Protein 1MVO (pdb70)

B-factor: mean 22.19, std 8.36, range [10.51, 57.64]

Sequence (121 aa):
MNKKILVVDDEESIVTLLQYNLERSGYDVITASDGEEALKKAETEKPDLIVLDVMLPKLDGIEVCKQLRQQKLMFPILMLLTAKDEEFDKVLGLELGADDYMTKPFSPREVNARVKAILRRS

Foldseek 3Di:
DAAEEEEEAQDVVVVVVVCVLVVVVPHHYDYDNALVVVLVCCVPVVGQEYEAEQQGPPAGRLRSLVVCVVVVHAHAYEYEYEPPPDDDVVSVVVSRYDYYDYPPDDSVVVVVVVVVSSVVD

InterPro domains:
  IPR001789 Signal transduction response regulator, receiver domain [PF00072] (5-114)
  IPR001789 Signal transduction response regulator, receiver domain [PS50110] (4-118)
  IPR001789 Signal transduction response regulator, receiver domain [SM00448] (3-114)
  IPR001867 OmpR/PhoB-type DNA-binding domain [PF00486] (159-233)
  IPR001867 OmpR/PhoB-type DNA-binding domain [PS51755] (136-235)
  IPR001867 OmpR/PhoB-type DNA-binding domain [SM00862] (157-233)
  IPR001867 OmpR/PhoB-type DNA-binding domain [cd00383] (144-233)
  IPR011006 CheY-like superfamily [SSF52172] (2-127)
  IPR016032 Signal transduction response regulator, C-terminal effector [SSF46894] (136-234)
  IPR036388 Winged helix-like DNA-binding domain superfamily [G3DSA:1.10.10.10] (127-239)
  IPR039420 Transcriptional regulatory protein WalR-like [PTHR48111] (4-237)

Solvent-accessible surface area: 6720 Å² total; per-residue (Å²): 155,81,107,58,0,0,0,0,1,73,40,80,86,37,19,93,44,1,57,130,29,0,86,184,59,38,34,68,14,38,36,3,60,17,0,48,61,1,18,122,60,0,59,76,84,114,6,50,0,0,0,0,5,16,129,14,61,156,42,52,0,55,56,1,1,98,59,3,105,142,81,181,50,177,14,31,5,0,2,0,11,44,76,117,47,113,36,83,123,112,53,0,136,107,8,35,6,74,24,28,1,82,36,126,37,55,69,204,56,2,36,59,77,0,136,37,6,32,205,159,108

Structure (mmCIF, N/CA/C/O backbone):
data_1MVO
#
_entry.id   1MVO
#
_cell.length_a   45.704
_cell.length_b   45.704
_cell.length_c   134.811
_cell.angle_alpha   90.00
_cell.angle_beta   90.00
_cell.angle_gamma   90.00
#
_symmetry.space_group_name_H-M   'P 41 21 2'
#
loop_
_entity.id
_entity.type
_entity.pdbx_description
1 polymer 'PhoP response regulator'
2 non-polymer 'MANGANESE (II) ION'
3 non-polymer 'SODIUM ION'
4 water water
#
loop_
_atom_site.group_PDB
_atom_site.id
_atom_site.type_symbol
_atom_site.label_atom_id
_atom_site.label_alt_id
_atom_site.label_comp_id
_atom_site.label_asym_id
_atom_site.label_entity_id
_atom_site.label_seq_id
_atom_site.pdbx_PDB_ins_code
_atom_site.Cartn_x
_atom_site.Cartn_y
_atom_site.Cartn_z
_atom_site.occupancy
_atom_site.B_iso_or_equiv
_atom_site.auth_seq_id
_atom_site.auth_comp_id
_atom_site.auth_asym_id
_atom_site.auth_atom_id
_atom_site.pdbx_PDB_model_num
ATOM 1 N N . MET A 1 2 ? 5.662 9.556 39.537 1.00 32.29 1 MET A N 1
ATOM 2 C CA . MET A 1 2 ? 6.656 9.581 40.675 1.00 31.55 1 MET A CA 1
ATOM 3 C C . MET A 1 2 ? 6.741 10.925 41.412 1.00 29.88 1 MET A C 1
ATOM 4 O O . MET A 1 2 ? 6.505 11.982 40.840 1.00 31.28 1 MET A O 1
ATOM 6 N N . ASN A 1 3 ? 6.963 10.845 42.721 1.00 27.74 2 ASN A N 1
ATOM 7 C CA . ASN A 1 3 ? 7.324 11.985 43.560 1.00 24.60 2 ASN A CA 1
ATOM 8 C C . ASN A 1 3 ? 8.360 12.972 43.028 1.00 22.68 2 ASN A C 1
ATOM 9 O O . ASN A 1 3 ? 9.377 12.601 42.467 1.00 22.77 2 ASN A O 1
ATOM 14 N N . LYS A 1 4 ? 8.076 14.239 43.260 1.00 20.08 3 LYS A N 1
ATOM 15 C CA . LYS A 1 4 ? 9.080 15.277 43.033 1.00 18.75 3 LYS A CA 1
ATOM 16 C C . LYS A 1 4 ? 10.127 15.163 44.130 1.00 18.19 3 LYS A C 1
ATOM 17 O O . LYS A 1 4 ? 9.821 14.761 45.248 1.00 18.67 3 LYS A O 1
ATOM 23 N N . LYS A 1 5 ? 11.370 15.543 43.823 1.00 16.49 4 LYS A N 1
ATOM 24 C CA . LYS A 1 5 ? 12.476 15.399 44.778 1.00 16.12 4 LYS A CA 1
ATOM 25 C C . LYS A 1 5 ? 12.955 16.777 45.238 1.00 15.24 4 LYS A C 1
ATOM 26 O O . LYS A 1 5 ? 13.225 17.637 44.432 1.00 16.16 4 LYS A O 1
ATOM 32 N N . ILE A 1 6 ? 13.006 16.976 46.527 1.00 13.25 5 ILE A N 1
ATOM 33 C CA . ILE A 1 6 ? 13.436 18.251 47.105 1.00 13.28 5 ILE A CA 1
ATOM 34 C C . ILE A 1 6 ? 14.761 18.082 47.838 1.00 12.47 5 ILE A C 1
ATOM 35 O O . ILE A 1 6 ? 14.903 17.184 48.673 1.00 13.49 5 ILE A O 1
ATOM 40 N N . LEU A 1 7 ? 15.733 18.960 47.528 1.00 11.91 6 LEU A N 1
ATOM 41 C CA . LEU A 1 7 ? 17.017 19.014 48.228 1.00 11.85 6 LEU A CA 1
ATOM 42 C C . LEU A 1 7 ? 16.873 20.094 49.331 1.00 12.19 6 LEU A C 1
ATOM 43 O O . LEU A 1 7 ? 16.584 21.252 49.022 1.00 13.22 6 LEU A O 1
ATOM 48 N N . VAL A 1 8 ? 17.011 19.685 50.566 1.00 12.13 7 VAL A N 1
ATOM 49 C CA . VAL A 1 8 ? 16.881 20.585 51.712 1.00 13.04 7 VAL A CA 1
ATOM 50 C C . VAL A 1 8 ? 18.246 20.810 52.284 1.00 13.45 7 VAL A C 1
ATOM 51 O O . VAL A 1 8 ? 18.951 19.850 52.624 1.00 13.75 7 VAL A O 1
ATOM 55 N N . VAL A 1 9 ? 18.613 22.099 52.453 1.00 12.44 8 VAL A N 1
ATOM 56 C CA . VAL A 1 9 ? 19.974 22.479 52.878 1.00 13.76 8 VAL A CA 1
ATOM 57 C C . VAL A 1 9 ? 19.968 23.502 53.997 1.00 14.00 8 VAL A C 1
ATOM 58 O O . VAL A 1 9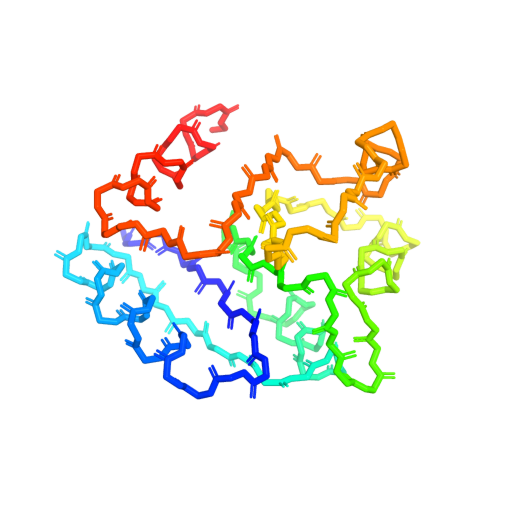 ? 19.503 24.618 53.818 1.00 14.27 8 VAL A O 1
ATOM 62 N N . ASP A 1 10 ? 20.402 23.082 55.190 1.00 14.31 9 ASP A N 1
ATOM 63 C CA . ASP A 1 10 ? 20.496 23.965 56.332 1.00 15.47 9 ASP A CA 1
ATOM 64 C C . ASP A 1 10 ? 21.538 23.359 57.266 1.00 16.09 9 ASP A C 1
ATOM 65 O O . ASP A 1 10 ? 21.648 22.167 57.347 1.00 16.54 9 ASP A O 1
ATOM 70 N N . ASP A 1 11 ? 22.299 24.197 57.951 1.00 16.90 10 ASP A N 1
ATOM 71 C CA . ASP A 1 11 ? 23.288 23.701 58.875 1.00 18.79 10 ASP A CA 1
ATOM 72 C C . ASP A 1 11 ? 22.721 23.371 60.259 1.00 19.84 10 ASP A C 1
ATOM 73 O O . ASP A 1 11 ? 23.433 22.782 61.095 1.00 21.89 10 ASP A O 1
ATOM 78 N N . GLU A 1 12 ? 21.455 23.697 60.495 1.00 19.89 11 GLU A N 1
ATOM 79 C CA . GLU A 1 12 ? 20.787 23.366 61.769 1.00 20.03 11 GLU A CA 1
ATOM 80 C C . GLU A 1 12 ? 20.072 22.045 61.567 1.00 20.52 11 GLU A C 1
ATOM 81 O O . GLU A 1 12 ? 19.114 21.943 60.781 1.00 19.80 11 GLU A O 1
ATOM 83 N N . GLU A 1 13 ? 20.488 21.037 62.314 1.00 20.59 12 GLU A N 1
ATOM 84 C CA . GLU A 1 13 ? 19.973 19.697 62.130 1.00 21.38 12 GLU A CA 1
ATOM 85 C C . GLU A 1 13 ? 18.465 19.646 62.366 1.00 21.05 12 GLU A C 1
ATOM 86 O O . GLU A 1 13 ? 17.713 18.979 61.649 1.00 21.46 12 GLU A O 1
ATOM 88 N N . SER A 1 14 ? 18.026 20.361 63.382 1.00 21.79 13 SER A N 1
ATOM 89 C CA . SER A 1 14 ? 16.622 20.424 63.727 1.00 22.38 13 SER A CA 1
ATOM 90 C C . SER A 1 14 ? 15.782 20.956 62.551 1.00 21.36 13 SER A C 1
ATOM 91 O O . SER A 1 14 ? 14.686 20.462 62.322 1.00 22.35 13 SER A O 1
ATOM 94 N N . ILE A 1 15 ? 16.284 21.937 61.798 1.00 20.44 14 ILE A N 1
ATOM 95 C CA . ILE A 1 15 ? 15.539 22.471 60.642 1.00 19.79 14 ILE A CA 1
ATOM 96 C C . ILE A 1 15 ? 15.453 21.423 59.535 1.00 18.74 14 ILE A C 1
ATOM 97 O O . ILE A 1 15 ? 14.410 21.215 58.911 1.00 18.42 14 ILE A O 1
ATOM 102 N N . VAL A 1 16 ? 16.551 20.731 59.290 1.00 18.00 15 VAL A N 1
ATOM 103 C CA . VAL A 1 16 ? 16.536 19.700 58.268 1.00 18.39 15 VAL A CA 1
ATOM 104 C C . VAL A 1 16 ? 15.578 18.575 58.629 1.00 18.89 15 VAL A C 1
ATOM 105 O O . VAL A 1 16 ? 14.841 18.130 57.793 1.00 18.27 15 VAL A O 1
ATOM 109 N N . THR A 1 17 ? 15.602 18.135 59.882 1.00 20.22 16 THR A N 1
ATOM 110 C CA . THR A 1 17 ? 14.723 17.058 60.332 1.00 22.29 16 THR A CA 1
ATOM 111 C C . THR A 1 17 ? 13.259 17.441 60.153 1.00 22.21 16 THR A C 1
ATOM 112 O O . THR A 1 17 ? 12.473 16.633 59.657 1.00 23.19 16 THR A O 1
ATOM 116 N N . LEU A 1 18 ? 12.917 18.668 60.538 1.00 22.90 17 LEU A N 1
ATOM 117 C CA . L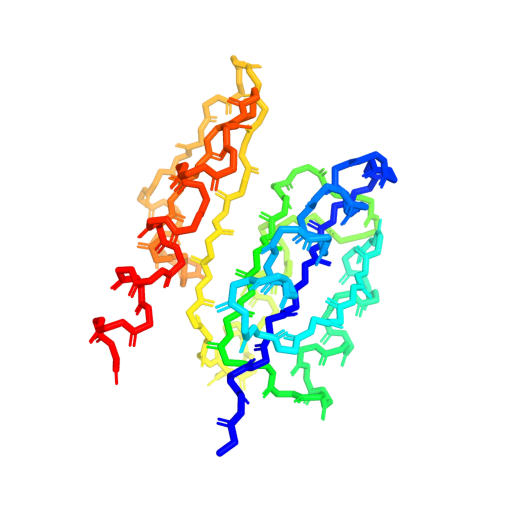EU A 1 18 ? 11.571 19.242 60.398 1.00 23.21 17 LEU A CA 1
ATOM 118 C C . LEU A 1 18 ? 11.095 19.234 58.949 1.00 22.52 17 LEU A C 1
ATOM 119 O O . LEU A 1 18 ? 9.998 18.752 58.629 1.00 23.71 17 LEU A O 1
ATOM 121 N N . LEU A 1 19 ? 11.947 19.749 58.076 1.00 20.66 18 LEU A N 1
ATOM 122 C CA . LEU A 1 19 ? 11.634 19.887 56.664 1.00 19.62 18 LEU A CA 1
ATOM 123 C C . LEU A 1 19 ? 11.481 18.513 56.048 1.00 18.92 18 LEU A C 1
ATOM 124 O O . LEU A 1 19 ? 10.547 18.251 55.311 1.00 19.56 18 LEU A O 1
ATOM 129 N N . GLN A 1 20 ? 12.385 17.615 56.365 1.00 18.25 19 GLN A N 1
ATOM 130 C CA . GLN A 1 20 ? 12.309 16.282 55.771 1.00 18.89 19 GLN A CA 1
ATOM 131 C C . GLN A 1 20 ? 11.026 15.585 56.209 1.00 19.36 19 GLN A C 1
ATOM 132 O O . GLN A 1 20 ? 10.334 14.990 55.378 1.00 18.95 19 GLN A O 1
ATOM 138 N N . TYR A 1 21 ? 10.720 15.641 57.502 1.00 19.96 20 TYR A N 1
ATOM 139 C CA . TYR A 1 21 ? 9.534 14.956 58.006 1.00 21.88 20 TYR A CA 1
ATOM 140 C C . TYR A 1 21 ? 8.270 15.442 57.318 1.00 21.42 20 TYR A C 1
ATOM 141 O O . TYR A 1 21 ? 7.481 14.658 56.816 1.00 21.67 20 TYR A O 1
ATOM 150 N N . ASN A 1 22 ? 8.090 16.751 57.286 1.00 21.35 21 ASN A N 1
ATOM 151 C CA . ASN A 1 22 ? 6.895 17.344 56.719 1.00 21.50 21 ASN A CA 1
ATOM 152 C C . ASN A 1 22 ? 6.794 17.202 55.203 1.00 20.74 21 ASN A C 1
ATOM 153 O O . ASN A 1 22 ? 5.723 16.908 54.680 1.00 21.96 21 ASN A O 1
ATOM 158 N N . LEU A 1 23 ? 7.897 17.361 54.467 1.00 19.01 22 LEU A N 1
ATOM 159 C CA . LEU A 1 23 ? 7.825 17.247 53.034 1.00 17.86 22 LEU A CA 1
ATOM 160 C C . LEU A 1 23 ? 7.618 15.792 52.624 1.00 18.28 22 LEU A C 1
ATOM 161 O O . LEU A 1 23 ? 6.941 15.507 51.663 1.00 18.41 22 LEU A O 1
ATOM 166 N N . GLU A 1 24 ? 8.217 14.869 53.341 1.00 18.84 23 GLU A N 1
ATOM 167 C CA . GLU A 1 24 ? 7.984 13.455 53.004 1.00 19.78 23 GLU A CA 1
ATOM 168 C C . GLU A 1 24 ? 6.509 13.116 53.254 1.00 21.33 23 GLU A C 1
ATOM 169 O O . GLU A 1 24 ? 5.880 12.422 52.453 1.00 21.36 23 GLU A O 1
ATOM 175 N N . ARG A 1 25 ? 5.964 13.638 54.339 1.00 21.94 24 ARG A N 1
ATOM 176 C CA . ARG A 1 25 ? 4.541 13.397 54.680 1.00 24.16 24 ARG A CA 1
ATOM 177 C C . ARG A 1 25 ? 3.637 13.941 53.589 1.00 23.97 24 ARG A C 1
ATOM 178 O O . ARG A 1 25 ? 2.563 13.361 53.269 1.00 24.90 24 ARG A O 1
ATOM 186 N N . SER A 1 26 ? 4.045 15.052 52.999 1.00 23.77 25 SER A N 1
ATOM 187 C CA . SER A 1 26 ? 3.291 15.677 51.914 1.00 23.55 25 SER A CA 1
ATOM 188 C C . SER A 1 26 ? 3.474 15.026 50.572 1.00 22.84 25 SER A C 1
ATOM 189 O O . SER A 1 26 ? 2.932 15.507 49.573 1.00 25.05 25 SER A O 1
ATOM 192 N N . GLY A 1 27 ? 4.286 13.972 50.527 1.00 21.54 26 GLY A N 1
ATOM 193 C CA . GLY A 1 27 ? 4.469 13.201 49.325 1.00 21.44 26 GLY A CA 1
ATOM 194 C C . GLY A 1 27 ? 5.628 13.537 48.414 1.00 21.05 26 GLY A C 1
ATOM 195 O O . GLY A 1 27 ? 5.603 13.202 47.225 1.00 22.45 26 GLY A O 1
ATOM 196 N N . TYR A 1 28 ? 6.653 14.181 48.972 1.00 18.91 27 TYR A N 1
ATOM 197 C CA . TYR A 1 28 ? 7.864 14.442 48.217 1.00 18.19 27 TYR A CA 1
ATOM 198 C C . TYR A 1 28 ? 8.969 13.487 48.624 1.00 17.95 27 TYR A C 1
ATOM 199 O O . TYR A 1 28 ? 8.946 12.957 49.736 1.00 19.62 27 TYR A O 1
ATOM 208 N N . ASP A 1 29 ? 9.920 13.244 47.733 1.00 18.17 28 ASP A N 1
ATOM 209 C CA . ASP A 1 29 ? 11.152 12.558 48.118 1.00 17.79 28 ASP A CA 1
ATOM 210 C C . ASP A 1 29 ? 12.071 13.693 48.568 1.00 17.71 28 ASP A C 1
ATOM 211 O O . ASP A 1 29 ? 12.063 14.778 47.954 1.00 18.17 28 ASP A O 1
ATOM 216 N N . VAL A 1 30 ? 12.839 13.443 49.609 1.00 16.17 29 VAL A N 1
ATOM 217 C CA . VAL A 1 30 ? 13.734 14.458 50.159 1.00 15.60 29 VAL A CA 1
ATOM 218 C C . VAL A 1 30 ? 15.146 13.918 50.284 1.00 15.58 29 VAL A C 1
ATOM 219 O O . VAL A 1 30 ? 15.367 12.807 50.781 1.00 17.48 29 VAL A O 1
ATOM 223 N N . ILE A 1 31 ? 16.086 14.742 49.840 1.00 15.17 30 ILE A N 1
ATOM 224 C CA . ILE A 1 31 ? 17.506 14.540 50.108 1.00 15.20 30 ILE A CA 1
ATOM 225 C C . ILE A 1 31 ? 18.008 15.793 50.831 1.00 14.89 30 ILE A C 1
ATOM 226 O O . ILE A 1 31 ? 17.386 16.859 50.727 1.00 14.73 30 ILE A O 1
ATOM 231 N N . THR A 1 32 ? 19.089 15.649 51.584 1.00 15.57 31 THR A N 1
ATOM 232 C CA . THR A 1 32 ? 19.550 16.731 52.455 1.00 15.77 31 THR A CA 1
ATOM 233 C C . THR A 1 32 ? 21.018 17.006 52.389 1.00 15.57 31 THR A C 1
ATOM 234 O O . THR A 1 32 ? 21.820 16.136 52.023 1.00 16.64 31 THR A O 1
ATOM 238 N N . ALA A 1 33 ? 21.358 18.233 52.750 1.00 14.73 32 ALA A N 1
ATOM 239 C CA . ALA A 1 33 ? 22.761 18.657 52.904 1.00 14.75 32 ALA A CA 1
ATOM 240 C C . ALA A 1 33 ? 22.884 19.628 54.057 1.00 14.39 32 ALA A C 1
ATOM 241 O O . ALA A 1 33 ? 21.948 20.356 54.401 1.00 14.85 32 ALA A O 1
ATOM 243 N N . SER A 1 34 ? 24.052 19.628 54.698 1.00 14.38 33 SER A N 1
ATOM 244 C CA . SER A 1 34 ? 24.251 20.452 55.870 1.00 15.03 33 SER A CA 1
ATOM 245 C C . SER A 1 34 ? 25.298 21.555 55.651 1.00 15.22 33 SER A C 1
ATOM 246 O O . SER A 1 34 ? 25.573 22.322 56.573 1.00 17.06 33 SER A O 1
ATOM 249 N N . ASP A 1 35 ? 25.848 21.646 54.456 1.00 15.58 34 ASP A N 1
ATOM 250 C CA . ASP A 1 35 ? 26.796 22.716 54.096 1.00 15.46 34 ASP A CA 1
ATOM 251 C C . ASP A 1 35 ? 26.717 22.936 52.601 1.00 14.42 34 ASP A C 1
ATOM 252 O O . ASP A 1 35 ? 26.123 22.127 51.876 1.00 13.86 34 ASP A O 1
ATOM 257 N N . GLY A 1 36 ? 27.288 24.032 52.117 1.00 14.31 35 GLY A N 1
ATOM 258 C CA . GLY A 1 36 ? 27.139 24.382 50.734 1.00 13.74 35 GLY A CA 1
ATOM 259 C C . GLY A 1 36 ? 27.901 23.547 49.739 1.00 14.29 35 GLY A C 1
ATOM 260 O O . GLY A 1 36 ? 27.510 23.463 48.565 1.00 14.70 35 GLY A O 1
ATOM 261 N N . GLU A 1 37 ? 29.017 22.948 50.173 1.00 15.53 36 GLU A N 1
ATOM 262 C CA . GLU A 1 37 ? 29.803 22.098 49.299 1.00 16.39 36 GLU A CA 1
ATOM 263 C C . GLU A 1 37 ? 28.979 20.835 48.971 1.00 15.60 36 GLU A C 1
ATOM 264 O O . GLU A 1 37 ? 28.857 20.454 47.817 1.00 16.33 36 GLU A O 1
ATOM 266 N N . GLU A 1 38 ? 28.429 20.225 50.009 1.00 15.81 37 GLU A N 1
ATOM 267 C CA . GLU A 1 38 ? 27.541 19.069 49.878 1.00 15.78 37 GLU A CA 1
ATOM 268 C C . GLU A 1 38 ? 26.309 19.456 49.040 1.00 15.74 37 GLU A C 1
ATOM 269 O O . GLU A 1 38 ? 25.837 18.693 48.194 1.00 16.62 37 GLU A O 1
ATOM 275 N N . ALA A 1 39 ? 25.750 20.622 49.309 1.00 14.92 38 ALA A N 1
ATOM 276 C CA . ALA A 1 39 ? 24.574 21.035 48.562 1.00 14.68 38 ALA A CA 1
ATOM 277 C C . ALA A 1 39 ? 24.843 21.140 47.085 1.00 15.15 38 ALA A C 1
ATOM 278 O O . ALA A 1 39 ? 24.058 20.699 46.280 1.00 15.67 38 ALA A O 1
ATOM 280 N N . LEU A 1 40 ? 25.950 21.774 46.712 1.00 16.04 39 LEU A N 1
ATOM 281 C CA . LEU A 1 40 ? 26.258 21.984 45.323 1.00 17.01 39 LEU A CA 1
ATOM 282 C C . LEU A 1 40 ? 26.483 20.670 44.608 1.00 18.13 39 LEU A C 1
ATOM 283 O O . LEU A 1 40 ? 26.065 20.501 43.480 1.00 18.66 39 LEU A O 1
ATOM 288 N N . LYS A 1 41 ? 27.131 19.734 45.288 1.00 18.20 40 LYS A N 1
ATOM 289 C CA . LYS A 1 41 ? 27.412 18.436 44.729 1.00 19.98 40 LYS A CA 1
ATOM 290 C C . LYS A 1 41 ? 26.118 17.681 44.511 1.00 19.24 40 LYS A C 1
ATOM 291 O O . LYS A 1 41 ? 25.913 17.156 43.429 1.00 20.50 40 LYS A O 1
ATOM 297 N N . LYS A 1 42 ? 25.246 17.666 45.520 1.0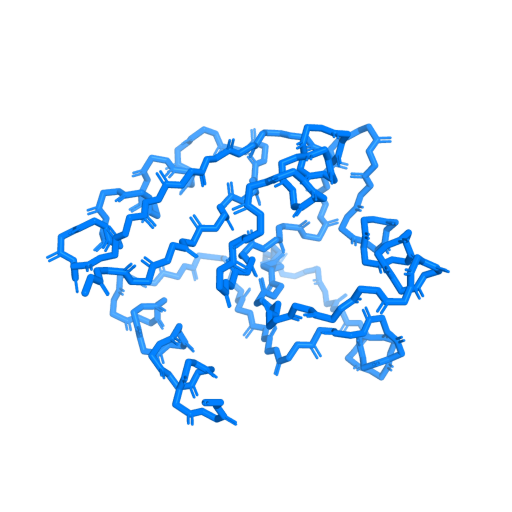0 17.97 41 LYS A N 1
ATOM 298 C CA . LYS A 1 42 ? 23.943 16.979 45.373 1.00 18.06 41 LYS A CA 1
ATOM 299 C C . LYS A 1 42 ? 23.084 17.596 44.291 1.00 18.67 41 LYS A C 1
ATOM 300 O O . LYS A 1 42 ? 22.384 16.858 43.623 1.00 19.30 41 LYS A O 1
ATOM 306 N N . ALA A 1 43 ? 23.111 18.918 44.110 1.00 19.27 42 ALA A N 1
ATOM 307 C CA . ALA A 1 43 ? 22.303 19.586 43.098 1.00 20.05 42 ALA A CA 1
ATOM 308 C C . ALA A 1 43 ? 22.789 19.136 41.741 1.00 22.39 42 ALA A C 1
ATOM 309 O O . ALA A 1 43 ? 21.995 18.728 40.890 1.00 23.86 42 ALA A O 1
ATOM 311 N N . GLU A 1 44 ? 24.097 19.193 41.554 1.00 23.60 43 GLU A N 1
ATOM 312 C CA . GLU A 1 44 ? 24.717 18.870 40.278 1.00 25.75 43 GLU A CA 1
ATOM 313 C C . GLU A 1 44 ? 24.466 17.407 39.917 1.00 26.97 43 GLU A C 1
ATOM 314 O O . GLU A 1 44 ? 24.233 17.098 38.747 1.00 29.75 43 GLU A O 1
ATOM 320 N N . THR A 1 45 ? 24.476 16.522 40.907 1.00 28.04 44 THR A N 1
ATOM 321 C CA . THR A 1 45 ? 24.365 15.076 40.677 1.00 28.29 44 THR A CA 1
ATOM 322 C C . THR A 1 45 ? 22.966 14.441 40.713 1.00 28.52 44 THR A C 1
ATOM 323 O O . THR A 1 45 ? 22.640 13.616 39.849 1.00 29.37 44 THR A O 1
ATOM 327 N N . GLU A 1 46 ? 22.156 14.813 41.704 1.00 27.81 45 GLU A N 1
ATOM 328 C CA . GLU A 1 46 ? 20.856 14.182 41.930 1.00 27.21 45 GLU A CA 1
ATOM 329 C C . GLU A 1 46 ? 19.713 14.918 41.203 1.00 26.13 45 GLU A C 1
ATOM 330 O O . GLU A 1 46 ? 18.593 14.409 41.142 1.00 26.40 45 GLU A O 1
ATOM 336 N N . LYS A 1 47 ? 19.995 16.083 40.643 1.00 25.55 46 LYS A N 1
ATOM 337 C CA . LYS A 1 47 ? 19.034 16.904 39.924 1.00 24.95 46 LYS A CA 1
ATOM 338 C C . LYS A 1 47 ? 17.655 16.974 40.579 1.00 23.09 46 LYS A C 1
ATOM 339 O O . LYS A 1 47 ? 16.651 16.465 40.086 1.00 23.85 46 LYS A O 1
ATOM 345 N N . PRO A 1 48 ? 17.614 17.604 41.733 1.00 20.23 47 PRO A N 1
ATOM 346 C CA . PRO A 1 48 ? 16.357 17.753 42.446 1.00 18.17 47 PRO A CA 1
ATOM 347 C C . PRO A 1 48 ? 15.428 18.658 41.665 1.00 16.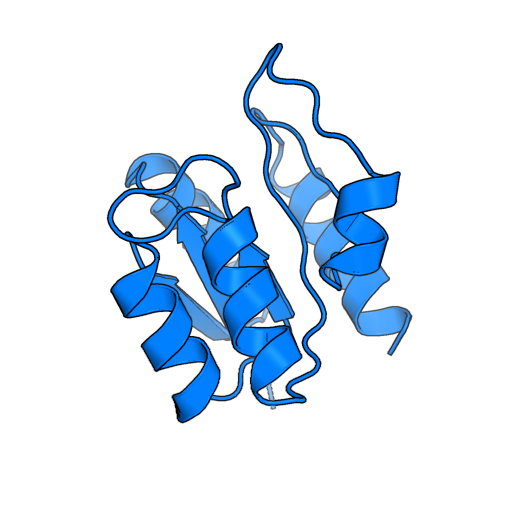93 47 PRO A C 1
ATOM 348 O O . PRO A 1 48 ? 15.836 19.462 40.820 1.00 17.88 47 PRO A O 1
ATOM 352 N N . ASP A 1 49 ? 14.137 18.532 41.936 1.00 14.87 48 ASP A N 1
ATOM 353 C CA . ASP A 1 49 ? 13.146 19.375 41.311 1.00 15.54 48 ASP A CA 1
ATOM 354 C C . ASP A 1 49 ? 13.057 20.760 41.975 1.00 15.07 48 ASP A C 1
ATOM 355 O O . ASP A 1 49 ? 12.522 21.677 41.395 1.00 17.29 48 ASP A O 1
ATOM 360 N N . LEU A 1 50 ? 13.516 20.882 43.227 1.00 13.93 49 LEU A N 1
ATOM 361 C CA . LEU A 1 50 ? 13.479 22.145 43.942 1.00 13.05 49 LEU A CA 1
ATOM 362 C C . LEU A 1 50 ? 14.535 22.061 45.034 1.00 12.22 49 LEU A C 1
ATOM 363 O O . LEU A 1 50 ? 14.793 20.979 45.588 1.00 12.64 49 LEU A O 1
ATOM 368 N N . ILE A 1 51 ? 15.176 23.200 45.315 1.00 10.73 50 ILE A N 1
ATOM 369 C CA . ILE A 1 51 ? 16.139 23.320 46.377 1.00 11.23 50 ILE A CA 1
ATOM 370 C C . ILE A 1 51 ? 15.648 24.337 47.424 1.00 10.77 50 ILE A C 1
ATOM 371 O O . ILE A 1 51 ? 15.269 25.433 47.068 1.00 11.20 50 ILE A O 1
ATOM 376 N N . VAL A 1 52 ? 15.595 23.910 48.678 1.00 11.01 51 VAL A N 1
ATOM 377 C CA . VAL A 1 52 ? 15.310 24.776 49.818 1.00 11.30 51 VAL A CA 1
ATOM 378 C C . VAL A 1 52 ? 16.671 25.038 50.426 1.00 11.76 51 VAL A C 1
ATOM 379 O O . VAL A 1 52 ? 17.324 24.112 50.918 1.00 12.70 51 VAL A O 1
ATOM 383 N N . LEU A 1 53 ? 17.101 26.292 50.389 1.00 11.81 52 LEU A N 1
ATOM 384 C CA . LEU A 1 53 ? 18.485 26.659 50.659 1.00 12.27 52 LEU A CA 1
ATOM 385 C C . LEU A 1 53 ? 18.626 27.762 51.710 1.00 12.97 52 LEU A C 1
ATOM 386 O O . LEU A 1 53 ? 18.185 28.867 51.496 1.00 13.33 52 LEU A O 1
ATOM 391 N N . ASP A 1 54 ? 19.287 27.454 52.811 1.00 13.76 53 ASP A N 1
ATOM 392 C CA . ASP A 1 54 ? 19.616 28.430 53.860 1.00 14.22 53 ASP A CA 1
ATOM 393 C C . ASP A 1 54 ? 20.639 29.440 53.308 1.00 14.64 53 ASP A C 1
ATOM 394 O O . ASP A 1 54 ? 21.621 29.055 52.670 1.00 15.56 53 ASP A O 1
ATOM 399 N N . VAL A 1 55 ? 20.411 30.720 53.585 1.00 13.97 54 VAL A N 1
ATOM 400 C CA . VAL A 1 55 ? 21.288 31.785 53.133 1.00 15.59 54 VAL A CA 1
ATOM 401 C C . VAL A 1 55 ? 22.645 31.683 53.854 1.00 15.98 54 VAL A C 1
ATOM 402 O O . VAL A 1 55 ? 23.694 31.811 53.238 1.00 16.33 54 VAL A O 1
ATOM 406 N N . MET A 1 56 ? 22.649 31.606 55.194 1.00 18.24 55 MET A N 1
ATOM 407 C CA . MET A 1 56 ? 23.862 31.476 56.018 1.00 19.45 55 MET A CA 1
ATOM 408 C C . MET A 1 56 ? 24.150 29.985 56.216 1.00 20.00 55 MET A C 1
ATOM 409 O O . MET A 1 56 ? 23.510 29.318 57.047 1.00 23.25 55 MET A O 1
ATOM 414 N N . LEU A 1 57 ? 25.118 29.558 55.420 1.00 18.68 56 LEU A N 1
ATOM 415 C CA . LEU A 1 57 ? 25.576 28.162 55.320 1.00 18.92 56 LEU A CA 1
ATOM 416 C C . LEU A 1 57 ? 27.142 28.057 55.471 1.00 19.38 56 LEU A C 1
ATOM 417 O O . LEU A 1 57 ? 27.824 28.858 54.843 1.00 19.24 56 LEU A O 1
ATOM 422 N N . PRO A 1 58 ? 27.673 27.052 56.130 1.00 19.55 57 PRO A N 1
ATOM 423 C CA . PRO A 1 58 ? 29.118 26.820 56.102 1.00 20.14 57 PRO A CA 1
ATOM 424 C C . PRO A 1 58 ? 29.658 26.287 54.774 1.00 20.29 57 PRO A C 1
ATOM 425 O O . PRO A 1 58 ? 28.908 25.737 53.980 1.00 19.33 57 PRO A O 1
ATOM 429 N N . LYS A 1 59 ? 30.960 26.511 54.567 1.00 20.79 58 LYS A N 1
ATOM 430 C CA . LYS A 1 59 ? 31.783 26.072 53.433 1.00 20.40 58 LYS A CA 1
ATOM 431 C C . LYS A 1 59 ? 31.530 26.920 52.189 1.00 20.34 58 LYS A C 1
ATOM 432 O O . LYS A 1 59 ? 32.462 27.475 51.623 1.00 21.54 58 LYS A O 1
ATOM 438 N N . LEU A 1 60 ? 30.283 26.935 51.730 1.00 17.97 59 LEU A N 1
ATOM 439 C CA . LEU A 1 60 ? 29.834 27.797 50.646 1.00 17.41 59 LEU A CA 1
ATOM 440 C C . LEU A 1 60 ? 28.506 28.301 51.146 1.00 16.63 59 LEU A C 1
ATOM 441 O O . LEU A 1 60 ? 27.628 27.488 51.509 1.00 16.12 59 LEU A O 1
ATOM 446 N N . ASP A 1 61 ? 28.302 29.616 51.188 1.00 14.96 60 ASP A N 1
ATOM 447 C CA . ASP A 1 61 ? 27.010 30.095 51.668 1.00 15.29 60 ASP A CA 1
ATOM 448 C C . ASP A 1 61 ? 25.962 30.011 50.566 1.00 14.94 60 ASP A C 1
ATOM 449 O O . ASP A 1 61 ? 26.262 29.608 49.433 1.00 14.23 60 ASP A O 1
ATOM 454 N N . GLY A 1 62 ? 24.744 30.375 50.904 1.00 14.17 61 GLY A N 1
ATOM 455 C CA . GLY A 1 62 ? 23.644 30.235 49.968 1.00 14.42 61 GLY A CA 1
ATOM 456 C C . GLY A 1 62 ? 23.908 31.059 48.688 1.00 14.81 61 GLY A C 1
ATOM 457 O O . GLY A 1 62 ? 23.620 30.614 47.559 1.00 14.43 61 GLY A O 1
ATOM 458 N N . ILE A 1 63 ? 24.435 32.264 48.839 1.00 14.84 62 ILE A N 1
ATOM 459 C CA . ILE A 1 63 ? 24.728 33.120 47.680 1.00 14.88 62 ILE A CA 1
ATOM 460 C C . ILE A 1 63 ? 25.712 32.397 46.781 1.00 13.87 62 ILE A C 1
ATOM 461 O O . ILE A 1 63 ? 25.565 32.349 45.557 1.00 13.79 62 ILE A O 1
ATOM 466 N N . GLU A 1 64 ? 26.716 31.793 47.388 1.00 12.76 63 GLU A N 1
ATOM 467 C CA . GLU A 1 64 ? 27.778 31.168 46.613 1.00 13.95 63 GLU A CA 1
ATOM 468 C C . GLU A 1 64 ? 27.269 29.924 45.890 1.00 12.90 63 GLU A C 1
ATOM 469 O O . GLU A 1 64 ? 27.646 29.687 44.757 1.00 13.08 63 GLU A O 1
ATOM 475 N N . VAL A 1 65 ? 26.457 29.125 46.563 1.00 12.33 64 VAL A N 1
ATOM 476 C CA . VAL A 1 65 ? 25.823 27.981 45.926 1.00 12.81 64 VAL A CA 1
ATOM 477 C C . VAL A 1 65 ? 25.035 28.425 44.700 1.00 12.23 64 VAL A C 1
ATOM 478 O O . VAL A 1 65 ? 25.213 27.857 43.612 1.00 12.92 64 VAL A O 1
ATOM 482 N N . CYS A 1 66 ? 24.182 29.434 44.833 1.00 12.41 65 CYS A N 1
ATOM 483 C CA . CYS A 1 66 ? 23.420 29.915 43.698 1.00 12.61 65 CYS A CA 1
ATOM 484 C C . CYS A 1 66 ? 24.330 30.421 42.599 1.00 13.10 65 CYS A C 1
ATOM 485 O O . CYS A 1 66 ? 24.079 30.194 41.417 1.00 14.18 65 CYS A O 1
ATOM 488 N N . LYS A 1 67 ? 25.365 31.157 42.983 1.00 12.84 66 LYS A N 1
ATOM 489 C CA . LYS A 1 67 ? 26.263 31.724 42.006 1.00 13.18 66 LYS A CA 1
ATOM 490 C C . LYS A 1 67 ? 26.928 30.636 41.197 1.00 13.28 66 LYS A C 1
ATOM 491 O O . LYS A 1 67 ? 27.034 30.776 39.969 1.00 14.78 66 LYS A O 1
ATOM 497 N N . GLN A 1 68 ? 27.383 29.560 41.848 1.00 13.22 67 GLN A N 1
ATOM 498 C CA . GLN A 1 68 ? 28.058 28.493 41.139 1.00 13.81 67 GLN A CA 1
ATOM 499 C C . GLN A 1 68 ? 27.097 27.740 40.244 1.00 14.30 67 GLN A C 1
ATOM 500 O O . GLN A 1 68 ? 27.481 27.318 39.145 1.00 15.52 67 GLN A O 1
ATOM 506 N N . LEU A 1 69 ? 25.870 27.544 40.703 1.00 12.64 68 LEU A N 1
ATOM 507 C CA . LEU A 1 69 ? 24.891 26.886 39.837 1.00 13.39 68 LEU A CA 1
ATOM 508 C C . LEU A 1 69 ? 24.657 27.718 38.588 1.00 13.83 68 LEU A C 1
ATOM 509 O O . LEU A 1 69 ? 24.626 27.186 37.477 1.00 14.35 68 LEU A O 1
ATOM 514 N N . ARG A 1 70 ? 24.511 29.030 38.764 1.00 14.74 69 ARG A N 1
ATOM 515 C CA . ARG A 1 70 ? 24.285 29.927 37.632 1.00 16.31 69 ARG A CA 1
ATOM 516 C C . ARG A 1 70 ? 25.454 29.915 36.637 1.00 16.87 69 ARG A C 1
ATOM 517 O O . ARG A 1 70 ? 25.267 29.905 35.398 1.00 17.08 69 ARG A O 1
ATOM 525 N N . GLN A 1 71 ? 26.672 29.886 37.169 1.00 16.51 70 GLN A N 1
ATOM 526 C CA . GLN A 1 71 ? 27.857 29.839 36.328 1.00 18.40 70 GLN A CA 1
ATOM 527 C C . GLN A 1 71 ? 27.881 28.574 35.458 1.00 18.36 70 GLN A C 1
ATOM 528 O O . GLN A 1 71 ? 28.374 28.616 34.313 1.00 21.42 70 GLN A O 1
ATOM 534 N N . GLN A 1 72 ? 27.345 27.472 35.983 1.00 17.45 71 GLN A N 1
ATOM 535 C CA . GLN A 1 72 ? 27.246 26.193 35.274 1.00 18.12 71 GLN A CA 1
ATOM 536 C C . GLN A 1 72 ? 26.033 26.128 34.334 1.00 17.72 71 GLN A C 1
ATOM 537 O O . GLN A 1 72 ? 25.798 25.111 33.668 1.00 17.74 71 GLN A O 1
ATOM 543 N N . LYS A 1 73 ? 25.273 27.208 34.293 1.00 16.89 72 LYS A N 1
ATOM 544 C CA . LYS A 1 73 ? 24.053 27.322 33.487 1.00 16.83 72 LYS A CA 1
ATOM 545 C C . LYS A 1 73 ? 22.937 26.448 33.996 1.00 15.53 72 LYS A C 1
ATOM 546 O O . LYS A 1 73 ? 21.992 26.166 33.259 1.00 15.91 72 LYS A O 1
ATOM 552 N N . LEU A 1 74 ? 22.998 26.071 35.273 1.00 14.67 73 LEU A N 1
ATOM 553 C CA . LEU A 1 74 ? 21.993 25.185 35.856 1.00 14.14 73 LEU A CA 1
ATOM 554 C C . LEU A 1 74 ? 20.875 26.042 36.418 1.00 14.53 73 LEU A C 1
ATOM 555 O O . LEU A 1 74 ? 21.141 27.060 37.067 1.00 15.90 73 LEU A O 1
ATOM 560 N N . MET A 1 75 ? 19.638 25.627 36.162 1.00 13.94 74 MET A N 1
ATOM 561 C CA . MET A 1 75 ? 18.470 26.347 36.624 1.00 15.03 74 MET A CA 1
ATOM 562 C C . MET A 1 75 ? 17.618 25.417 37.467 1.00 14.80 74 MET A C 1
ATOM 563 O O . MET A 1 75 ? 17.081 24.407 36.998 1.00 15.97 74 MET A O 1
ATOM 568 N N . PHE A 1 76 ? 17.480 25.794 38.739 1.00 13.54 75 PHE A N 1
ATOM 569 C CA . PHE A 1 76 ? 16.669 25.067 39.692 1.00 13.77 75 PHE A CA 1
ATOM 570 C C . PHE A 1 76 ? 15.698 26.037 40.305 1.00 13.54 75 PHE A C 1
ATOM 571 O O . PHE A 1 76 ? 16.042 27.200 40.556 1.00 14.53 75 PHE A O 1
ATOM 579 N N . PRO A 1 77 ? 14.508 25.567 40.611 1.00 13.68 76 PRO A N 1
ATOM 580 C CA . PRO A 1 77 ? 13.615 26.332 41.488 1.00 13.33 76 PRO A CA 1
ATOM 581 C C . PRO A 1 77 ? 14.234 26.349 42.890 1.00 12.85 76 PRO A C 1
ATOM 582 O O . PRO A 1 77 ? 14.615 25.288 43.416 1.00 13.85 76 PRO A O 1
ATOM 586 N N . ILE A 1 78 ? 14.382 27.532 43.464 1.00 11.95 77 ILE A N 1
ATOM 587 C CA . ILE A 1 78 ? 15.117 27.699 44.708 1.00 12.04 77 ILE A CA 1
ATOM 588 C C . ILE A 1 78 ? 14.271 28.499 45.664 1.00 12.33 77 ILE A C 1
ATOM 589 O O . ILE A 1 78 ? 13.830 29.620 45.329 1.00 12.26 77 ILE A O 1
ATOM 594 N N . LEU A 1 79 ? 14.037 27.926 46.846 1.00 11.44 78 LEU A N 1
ATOM 595 C CA . LEU A 1 79 ? 13.369 28.635 47.960 1.00 11.55 78 LEU A CA 1
ATOM 596 C C . LEU A 1 79 ? 14.467 28.972 48.961 1.00 11.29 78 LEU A C 1
ATOM 597 O O . LEU A 1 79 ? 15.053 28.072 49.560 1.00 11.74 78 LEU A O 1
ATOM 602 N N . MET A 1 80 ? 14.776 30.271 49.139 1.00 11.41 79 MET A N 1
ATOM 603 C CA . MET A 1 80 ? 15.821 30.675 50.075 1.00 12.19 79 MET A CA 1
ATOM 604 C C . MET A 1 80 ? 15.260 30.824 51.482 1.00 13.62 79 MET A C 1
ATOM 605 O O . MET A 1 80 ? 14.179 31.366 51.627 1.00 14.53 79 MET A O 1
ATOM 610 N N A LEU A 1 81 ? 15.991 30.368 52.495 0.50 12.92 80 LEU A N 1
ATOM 611 N N B LEU A 1 81 ? 15.991 30.368 52.495 0.50 12.92 80 LEU A N 1
ATOM 612 C CA A LEU A 1 81 ? 15.556 30.494 53.896 0.50 13.09 80 LEU A CA 1
ATOM 613 C CA B LEU A 1 81 ? 15.560 30.461 53.884 0.50 14.94 80 LEU A CA 1
ATOM 614 C C A LEU A 1 81 ? 16.404 31.528 54.582 0.50 13.95 80 LEU A C 1
ATOM 615 C C B LEU A 1 81 ? 16.404 31.528 54.582 0.50 13.95 80 LEU A C 1
ATOM 616 O O A LEU A 1 81 ? 17.625 31.454 54.533 0.50 14.35 80 LEU A O 1
ATOM 617 O O B LEU A 1 81 ? 17.625 31.454 54.533 0.50 14.35 80 LEU A O 1
ATOM 626 N N . THR A 1 82 ? 15.760 32.491 55.229 1.00 15.26 81 THR A N 1
ATOM 627 C CA . THR A 1 82 ? 16.505 33.535 55.948 1.00 17.39 81 THR A CA 1
ATOM 628 C C . THR A 1 82 ? 16.183 33.506 57.441 1.00 18.87 81 THR A C 1
ATOM 629 O O . THR A 1 82 ? 15.102 33.103 57.855 1.00 18.29 81 THR A O 1
ATOM 633 N N . ALA A 1 83 ? 17.125 33.966 58.238 1.00 19.86 82 ALA A N 1
ATOM 634 C CA . ALA A 1 83 ? 16.970 33.973 59.684 1.00 22.84 82 ALA A CA 1
ATOM 635 C C . ALA A 1 83 ? 16.212 35.195 60.117 1.00 25.84 82 ALA A C 1
ATOM 636 O O . ALA A 1 83 ? 16.093 36.150 59.369 1.00 25.76 82 ALA A O 1
ATOM 638 N N . LYS A 1 84 ? 15.763 35.188 61.369 1.00 28.52 83 LYS A N 1
ATOM 639 C CA . LYS A 1 84 ? 15.054 36.339 61.919 1.00 31.06 83 LYS A CA 1
ATOM 640 C C . LYS A 1 84 ? 15.964 37.546 61.901 1.00 32.18 83 LYS A C 1
ATOM 641 O O . LYS A 1 84 ? 17.139 37.457 62.257 1.00 33.74 83 LYS A O 1
ATOM 643 N N . ASP A 1 85 ? 15.434 38.678 61.464 1.00 34.31 84 ASP A N 1
ATOM 644 C CA . ASP A 1 85 ? 16.216 39.916 61.380 1.00 34.92 84 ASP A CA 1
ATOM 645 C C . ASP A 1 85 ? 17.533 39.835 60.590 1.00 34.97 84 ASP A C 1
ATOM 646 O O . ASP A 1 85 ? 18.509 40.495 60.941 1.00 36.23 84 ASP A O 1
ATOM 648 N N . GLU A 1 86 ? 17.583 38.982 59.566 1.00 33.70 85 GLU A N 1
ATOM 649 C CA . GLU A 1 86 ? 18.684 38.992 58.605 1.00 32.60 85 GLU A CA 1
ATOM 650 C C . GLU A 1 86 ? 18.003 39.216 57.274 1.00 31.09 85 GLU A C 1
ATOM 651 O O . GLU A 1 86 ? 17.696 38.262 56.554 1.00 31.57 85 GLU A O 1
ATOM 653 N N . GLU A 1 87 ? 17.742 40.477 56.948 1.00 29.36 86 GLU A N 1
ATOM 654 C CA . GLU A 1 87 ? 17.085 40.803 55.704 1.00 27.64 86 GLU A CA 1
ATOM 655 C C . GLU A 1 87 ? 18.002 40.456 54.540 1.00 26.01 86 GLU A C 1
ATOM 656 O O . GLU A 1 87 ? 19.216 40.623 54.618 1.00 26.7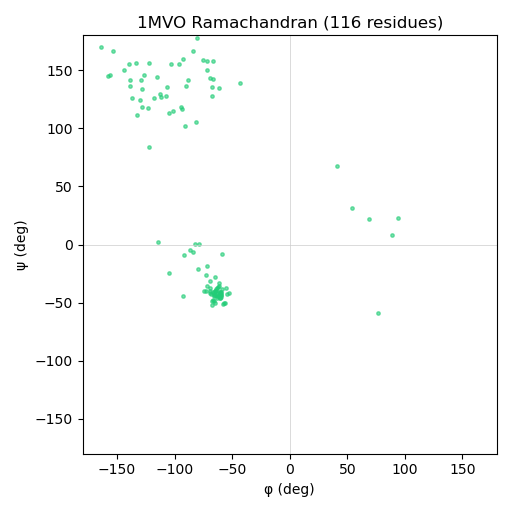3 86 GLU A O 1
ATOM 658 N N . PHE A 1 88 ? 17.383 39.958 53.476 1.00 22.95 87 PHE A N 1
ATOM 659 C CA . PHE A 1 88 ? 18.086 39.588 52.253 1.00 21.30 87 PHE A CA 1
ATOM 660 C C . PHE A 1 88 ? 17.671 40.457 51.096 1.00 19.75 87 PHE A C 1
ATOM 661 O O . PHE A 1 88 ? 16.501 40.804 50.945 1.00 21.66 87 PHE A O 1
ATOM 669 N N . ASP A 1 89 ? 18.626 40.768 50.232 1.00 17.36 88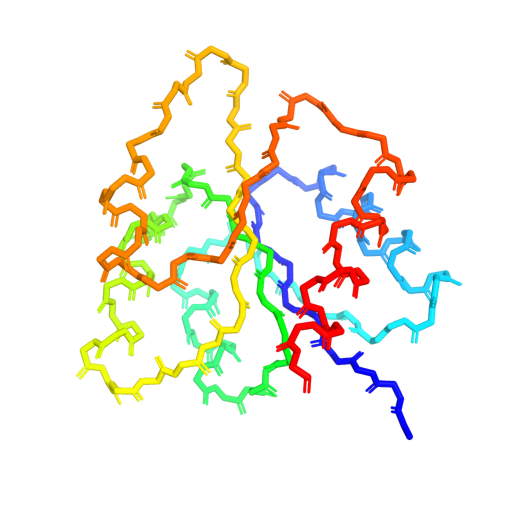 ASP A N 1
ATOM 670 C CA . ASP A 1 89 ? 18.368 41.598 49.070 1.00 16.33 88 ASP A CA 1
ATOM 671 C C . ASP A 1 89 ? 17.759 40.730 47.964 1.00 16.19 88 ASP A C 1
ATOM 672 O O . ASP A 1 89 ? 18.452 39.961 47.331 1.00 15.56 88 ASP A O 1
ATOM 677 N N . LYS A 1 90 ? 16.456 40.862 47.738 1.00 17.05 89 LYS A N 1
ATOM 678 C CA . LYS A 1 90 ? 15.759 40.055 46.731 1.00 17.36 89 LYS A CA 1
ATOM 679 C C . LYS A 1 90 ? 16.072 40.416 45.291 1.00 17.04 89 LYS A C 1
ATOM 680 O O . LYS A 1 90 ? 15.842 39.616 44.391 1.00 17.40 89 LYS A O 1
ATOM 686 N N . VAL A 1 91 ? 16.611 41.601 45.061 1.00 16.04 90 VAL A N 1
ATOM 687 C CA . VAL A 1 91 ? 17.045 41.949 43.731 1.00 16.75 90 VAL A CA 1
ATOM 688 C C . VAL A 1 91 ? 18.328 41.147 43.434 1.00 16.10 90 VAL A C 1
ATOM 689 O O . VAL A 1 91 ? 18.494 40.618 42.330 1.00 15.59 90 VAL A O 1
ATOM 693 N N . LEU A 1 92 ? 19.206 41.023 44.428 1.00 14.72 91 LEU A N 1
ATOM 694 C CA . LEU A 1 92 ? 20.370 40.139 44.316 1.00 14.00 91 LEU A CA 1
ATOM 695 C C . LEU A 1 92 ? 19.868 38.713 44.136 1.00 14.02 91 LEU A C 1
ATOM 696 O O . LEU A 1 92 ? 20.363 37.960 43.312 1.00 13.15 91 LEU A O 1
ATOM 701 N N . GLY A 1 93 ? 18.870 38.331 44.934 1.00 14.40 92 GLY A N 1
ATOM 702 C CA . GLY A 1 93 ? 18.307 37.000 44.823 1.00 15.24 92 GLY A CA 1
ATOM 703 C C . GLY A 1 93 ? 17.866 36.645 43.413 1.00 16.54 92 GLY A C 1
ATOM 704 O O . GLY A 1 93 ? 18.144 35.556 42.935 1.00 15.43 92 GLY A O 1
ATOM 705 N N . LEU A 1 94 ? 17.240 37.589 42.722 1.00 16.83 93 LEU A N 1
ATOM 706 C CA . LEU A 1 94 ? 16.817 37.327 41.358 1.00 17.70 93 LEU A CA 1
ATOM 707 C C . LEU A 1 94 ? 18.030 37.112 40.448 1.00 17.54 93 LEU A C 1
ATOM 708 O O . LEU A 1 94 ? 18.008 36.246 39.581 1.00 18.45 93 LEU A O 1
ATOM 713 N N . GLU A 1 95 ? 19.089 37.888 40.636 1.00 16.23 94 GLU A N 1
ATOM 714 C CA . GLU A 1 95 ? 20.339 37.690 39.887 1.00 16.63 94 GLU A CA 1
ATOM 715 C C . GLU A 1 95 ? 20.828 36.282 40.064 1.00 16.63 94 GLU A C 1
ATOM 716 O O . GLU A 1 95 ? 21.399 35.695 39.147 1.00 18.78 94 GLU A O 1
ATOM 722 N N . LEU A 1 96 ? 20.645 35.753 41.264 1.00 15.55 95 LEU A N 1
ATOM 723 C CA . LEU A 1 96 ? 21.174 34.441 41.651 1.00 15.94 95 LEU A CA 1
ATOM 724 C C . LEU A 1 96 ? 20.265 33.263 41.293 1.00 16.11 95 LEU A C 1
ATOM 725 O O . LEU A 1 96 ? 20.628 32.110 41.504 1.00 17.50 95 LEU A O 1
ATOM 730 N N . GLY A 1 97 ? 19.090 33.539 40.768 1.00 15.63 96 GLY A N 1
ATOM 731 C CA . GLY A 1 97 ? 18.164 32.467 40.479 1.00 15.90 96 GLY A CA 1
ATOM 732 C C . GLY A 1 97 ? 17.214 32.070 41.591 1.00 16.22 96 GLY A C 1
ATOM 733 O O . GLY A 1 97 ? 16.527 31.068 41.478 1.00 17.03 96 GLY A O 1
ATOM 734 N N . ALA A 1 98 ? 17.151 32.807 42.695 1.00 16.30 97 ALA A N 1
ATOM 735 C CA . ALA A 1 98 ? 16.174 32.442 43.721 1.00 16.73 97 ALA A CA 1
ATOM 736 C C . ALA A 1 98 ? 14.745 32.717 43.213 1.00 17.29 97 ALA A C 1
ATOM 737 O O . ALA A 1 98 ? 14.517 33.671 42.461 1.00 18.61 97 ALA A O 1
ATOM 739 N N . ASP A 1 99 ? 13.809 31.853 43.567 1.00 16.03 98 ASP A N 1
ATOM 740 C CA . ASP A 1 99 ? 12.433 31.977 43.138 1.00 17.41 98 ASP A CA 1
ATOM 741 C C . ASP A 1 99 ? 11.477 32.467 44.188 1.00 16.91 98 ASP A C 1
ATOM 742 O O . ASP A 1 99 ? 10.423 33.052 43.859 1.00 19.90 98 ASP A O 1
ATOM 747 N N . ASP A 1 100 ? 11.828 32.255 45.451 1.00 16.19 99 ASP A N 1
ATOM 748 C CA . ASP A 1 100 ? 10.989 32.637 46.555 1.00 15.65 99 ASP A CA 1
ATOM 749 C C . ASP A 1 100 ? 11.833 32.637 47.829 1.00 14.96 99 ASP A C 1
ATOM 750 O O . ASP A 1 100 ? 12.950 32.157 47.822 1.00 13.80 99 ASP A O 1
ATOM 755 N N . TYR A 1 101 ? 11.249 33.168 48.904 1.00 14.04 100 TYR A N 1
ATOM 756 C CA . TYR A 1 101 ? 11.915 33.405 50.167 1.00 13.71 100 TYR A CA 1
ATOM 757 C C . TYR A 1 101 ? 11.020 33.032 51.304 1.00 13.75 100 TYR A C 1
ATOM 758 O O . TYR A 1 101 ? 9.805 33.312 51.263 1.00 15.42 100 TYR A O 1
ATOM 767 N N . MET A 1 102 ? 11.602 32.441 52.338 1.00 13.83 101 MET A N 1
ATOM 768 C CA . MET A 1 102 ? 10.841 32.075 53.543 1.00 13.48 101 MET A CA 1
ATOM 769 C C . MET A 1 102 ? 11.713 32.414 54.740 1.00 15.15 101 MET A C 1
ATOM 770 O O . MET A 1 102 ? 12.890 32.119 54.757 1.00 15.45 101 MET A O 1
ATOM 775 N N . THR A 1 103 ? 11.124 33.003 55.756 1.00 15.46 102 THR A N 1
ATOM 776 C CA . THR A 1 103 ? 11.865 33.315 56.971 1.00 17.32 102 THR A CA 1
ATOM 777 C C . THR A 1 103 ? 11.672 32.251 58.016 1.00 18.05 102 THR A C 1
ATOM 778 O O . THR A 1 103 ? 10.663 31.564 58.054 1.00 18.09 102 THR A O 1
ATOM 782 N N . LYS A 1 104 ? 12.654 32.166 58.899 1.00 19.75 103 LYS A N 1
ATOM 783 C CA . LYS A 1 104 ? 12.659 31.221 60.009 1.00 21.95 103 LYS A CA 1
ATOM 784 C C . LYS A 1 104 ? 12.394 32.000 61.265 1.00 22.51 103 LYS A C 1
ATOM 785 O O . LYS A 1 104 ? 13.019 33.034 61.457 1.00 25.44 103 LYS A O 1
ATOM 791 N N . PRO A 1 105 ? 11.533 31.520 62.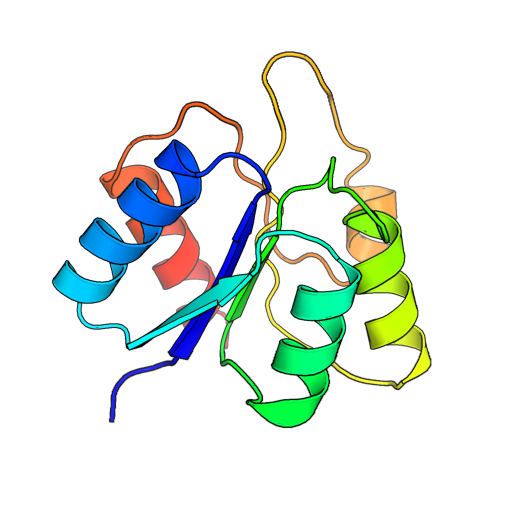152 1.00 22.10 104 PRO A N 1
ATOM 792 C CA . PRO A 1 105 ? 10.794 30.270 62.047 1.00 20.41 104 PRO A CA 1
ATOM 793 C C . PRO A 1 105 ? 9.617 30.288 61.081 1.00 18.83 104 PRO A C 1
ATOM 794 O O . PRO A 1 105 ? 9.037 31.316 60.787 1.00 19.01 104 PRO A O 1
ATOM 798 N N . PHE A 1 106 ? 9.247 29.093 60.658 1.00 17.70 105 PHE A N 1
ATOM 799 C CA . PHE A 1 106 ? 8.149 28.880 59.739 1.00 16.93 105 PHE A CA 1
ATOM 800 C C . PHE A 1 106 ? 7.358 27.650 60.164 1.00 17.15 105 PHE A C 1
ATOM 801 O O . PHE A 1 106 ? 7.903 26.706 60.734 1.00 18.86 105 PHE A O 1
ATOM 809 N N . SER A 1 107 ? 6.104 27.611 59.782 1.00 17.04 106 SER A N 1
ATOM 810 C CA . SER A 1 107 ? 5.257 26.508 60.110 1.00 16.92 106 SER A CA 1
ATOM 811 C C . SER A 1 107 ? 5.252 25.457 59.018 1.00 17.11 106 SER A C 1
ATOM 812 O O . SER A 1 107 ? 5.591 25.756 57.875 1.00 16.05 106 SER A O 1
ATOM 815 N N . PRO A 1 108 ? 4.854 24.226 59.338 1.00 16.74 107 PRO A N 1
ATOM 816 C CA . PRO A 1 108 ? 4.717 23.197 58.312 1.00 16.72 107 PRO A CA 1
ATOM 817 C C . PRO A 1 108 ? 3.823 23.618 57.163 1.00 16.45 107 PRO A C 1
ATOM 818 O O . PRO A 1 108 ? 4.128 23.349 56.027 1.00 15.50 107 PRO A O 1
ATOM 822 N N . ARG A 1 109 ? 2.700 24.258 57.451 1.00 15.68 108 ARG A N 1
ATOM 823 C CA . ARG A 1 109 ? 1.834 24.624 56.352 1.00 15.81 108 ARG A CA 1
ATOM 824 C C . ARG A 1 109 ? 2.435 25.720 55.470 1.00 14.39 108 ARG A C 1
ATOM 825 O O . ARG A 1 109 ? 2.179 25.763 54.264 1.00 14.95 108 ARG A O 1
ATOM 833 N N . GLU A 1 110 ? 3.226 26.608 56.061 1.00 13.61 109 GLU A N 1
ATOM 834 C CA . GLU A 1 110 ? 3.839 27.645 55.251 1.00 13.84 109 GLU A CA 1
ATOM 835 C C . GLU A 1 110 ? 4.803 27.022 54.265 1.00 13.16 109 GLU A C 1
ATOM 836 O O . GLU A 1 110 ? 4.784 27.329 53.103 1.00 14.05 109 GLU A O 1
ATOM 842 N N . VAL A 1 111 ? 5.690 26.163 54.733 1.00 13.84 110 VAL A N 1
ATOM 843 C CA . VAL A 1 111 ? 6.639 25.602 53.793 1.00 14.85 110 VAL A CA 1
ATOM 844 C C . VAL A 1 111 ? 5.947 24.748 52.736 1.00 15.40 110 VAL A C 1
ATOM 845 O O . VAL A 1 111 ? 6.302 24.820 51.567 1.00 15.22 110 VAL A O 1
ATOM 849 N N . ASN A 1 112 ? 4.951 23.968 53.140 1.00 15.96 111 ASN A N 1
ATOM 850 C CA . ASN A 1 112 ? 4.231 23.144 52.174 1.00 17.82 111 ASN A CA 1
ATOM 851 C C . ASN A 1 112 ? 3.598 24.046 51.102 1.00 17.16 111 ASN A C 1
ATOM 852 O O . ASN A 1 112 ? 3.673 23.775 49.916 1.00 16.77 111 ASN A O 1
ATOM 857 N N . ALA A 1 113 ? 3.032 25.164 51.517 1.00 16.40 112 ALA A N 1
ATOM 858 C CA . ALA A 1 113 ? 2.421 26.080 50.575 1.00 16.40 112 ALA A CA 1
ATOM 859 C C . ALA A 1 113 ? 3.418 26.702 49.631 1.00 15.75 112 ALA A C 1
ATOM 860 O O . ALA A 1 113 ? 3.139 26.873 48.445 1.00 17.40 112 ALA A O 1
ATOM 862 N N . ARG A 1 114 ? 4.562 27.119 50.151 1.00 14.34 113 ARG A N 1
ATOM 863 C CA . ARG A 1 114 ? 5.527 27.735 49.289 1.00 14.92 113 ARG A CA 1
ATOM 864 C C . ARG A 1 114 ? 6.105 26.759 48.284 1.00 15.52 113 ARG A C 1
ATOM 865 O O . ARG A 1 114 ? 6.306 27.114 47.136 1.00 16.86 113 ARG A O 1
ATOM 873 N N . VAL A 1 115 ? 6.388 25.547 48.720 1.00 15.27 114 VAL A N 1
ATOM 874 C CA . VAL A 1 115 ? 6.976 24.563 47.805 1.00 15.58 114 VAL A CA 1
ATOM 875 C C . VAL A 1 115 ? 5.956 24.220 46.704 1.00 17.27 114 VAL A C 1
ATOM 876 O O . VAL A 1 115 ? 6.284 24.175 45.519 1.00 18.34 114 VAL A O 1
ATOM 880 N N . LYS A 1 116 ? 4.707 24.061 47.110 1.00 18.50 115 LYS A N 1
ATOM 881 C CA . LYS A 1 116 ? 3.635 23.739 46.157 1.00 19.42 115 LYS A CA 1
ATOM 882 C C . LYS A 1 116 ? 3.505 24.840 45.107 1.00 20.22 115 LYS A C 1
ATOM 883 O O . LYS A 1 116 ? 3.398 24.567 43.907 1.00 20.34 115 LYS A O 1
ATOM 889 N N . ALA A 1 117 ? 3.497 26.096 45.548 1.00 19.84 116 ALA A N 1
ATOM 890 C CA . ALA A 1 117 ? 3.376 27.210 44.617 1.00 20.61 116 ALA A CA 1
ATOM 891 C C . ALA A 1 117 ? 4.536 27.276 43.640 1.00 20.94 116 ALA A C 1
ATOM 892 O O . ALA A 1 117 ? 4.332 27.550 42.453 1.00 22.66 116 ALA A O 1
ATOM 894 N N . ILE A 1 118 ? 5.754 27.061 44.130 1.00 19.99 117 ILE A N 1
ATOM 895 C CA . ILE A 1 118 ? 6.907 27.127 43.264 1.00 20.55 117 ILE A CA 1
ATOM 896 C C . ILE A 1 118 ? 6.831 25.973 42.236 1.00 22.50 117 ILE A C 1
ATOM 897 O O . ILE A 1 118 ? 7.117 26.205 41.070 1.00 23.65 117 ILE A O 1
ATOM 902 N N . LEU A 1 119 ? 6.466 24.770 42.673 1.00 23.74 118 LEU A N 1
ATOM 903 C CA . LEU A 1 119 ? 6.397 23.596 41.781 1.00 25.42 118 LEU A CA 1
ATOM 904 C C . LEU A 1 119 ? 5.304 23.789 40.720 1.00 27.79 118 LEU A C 1
ATOM 905 O O . LEU A 1 119 ? 5.420 23.261 39.613 1.00 28.46 118 LEU A O 1
ATOM 910 N N . ARG A 1 120 ? 4.278 24.562 41.061 1.00 29.36 119 ARG A N 1
ATOM 911 C CA . ARG A 1 120 ? 3.183 24.855 40.140 1.00 32.32 119 ARG A CA 1
ATOM 912 C C . ARG A 1 120 ? 3.624 25.858 39.078 1.00 34.17 119 ARG A C 1
ATOM 913 O O . ARG A 1 120 ? 3.284 25.710 37.897 1.00 35.25 119 ARG A O 1
ATOM 921 N N . ARG A 1 121 ? 4.393 26.859 39.483 1.00 36.44 120 ARG A N 1
ATOM 922 C CA . ARG A 1 121 ? 4.928 27.873 38.579 1.00 38.60 120 ARG A CA 1
ATOM 923 C 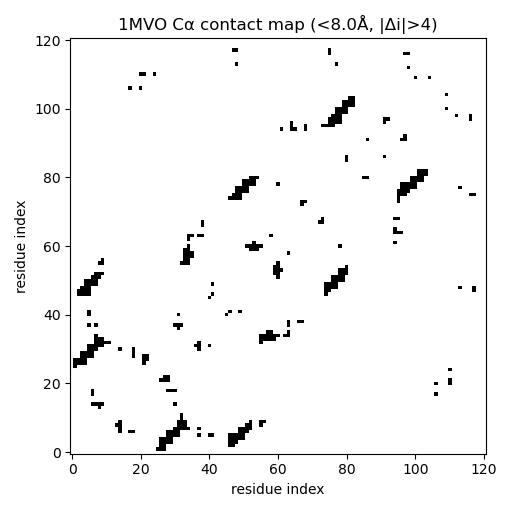C . ARG A 1 121 ? 5.783 27.211 37.484 1.00 40.58 120 ARG A C 1
ATOM 924 O O . ARG A 1 121 ? 6.218 27.868 36.532 1.00 41.29 120 ARG A O 1
ATOM 932 N N . SER A 1 122 ? 6.026 25.912 37.652 1.00 42.25 121 SER A N 1
ATOM 933 C CA . SER A 1 122 ? 6.711 25.092 36.658 1.00 43.21 121 SER A CA 1
ATOM 934 C C . SER A 1 122 ? 5.906 23.816 36.454 1.00 43.53 121 SER A C 1
ATOM 935 O O . SER A 1 122 ? 6.112 23.105 35.478 1.00 44.55 121 SER A O 1
#

Nearest PDB structures (foldseek):
  1mvo-assembly1_A-2  TM=1.008E+00  e=2.021E-23  Bacillus subtilis
  1ys6-assembly1_B  TM=9.470E-01  e=8.342E-13  Mycobacterium tuberculosis
  6ont-assembly1_A-2  TM=9.176E-01  e=3.513E-12  Francisella tularensis subsp. novicida U112
  6ifh-assembly1_A  TM=9.198E-01  e=5.927E-12  Paenisporosarcina sp. TG-14
  3cfy-assembly1_A  TM=9.222E-01  e=9.365E-12  Vibrio parahaemolyticus RIMD 2210633

Organism: Bacillus subtilis (strain 168) (NCBI:txid224308)

Secondary structure (DSSP, 8-state):
---EEEEE-S-HHHHHHHHHHHHHTT-EEEEESSHHHHHHHHHHH--SEEEEESS-SSS-HHHHHHHHHHTT----EEEEE-TT----HHHHHHTT--EEEESS--HHHHHHHHHHHHHT-

Radius of gyration: 12.84 Å; Cα contacts (8 Å, |Δi|>4): 217; chains: 1; bounding box: 30×32×30 Å

CATH classification: 3.40.50.2300